Protein AF-A0AAJ1EUC0-F1 (afdb_monomer_lite)

Structure (mmCIF, N/CA/C/O backbone):
data_AF-A0AAJ1EUC0-F1
#
_entry.id   AF-A0AAJ1EUC0-F1
#
loop_
_atom_site.group_PDB
_atom_site.id
_atom_site.type_symbol
_atom_site.label_atom_id
_atom_site.label_alt_id
_atom_site.label_comp_id
_atom_site.label_asym_id
_atom_site.label_entity_id
_atom_site.label_seq_id
_atom_site.pdbx_PDB_ins_code
_atom_site.Cartn_x
_atom_site.Cartn_y
_atom_site.Cartn_z
_atom_site.occupancy
_atom_site.B_iso_or_equiv
_atom_site.auth_seq_id
_atom_site.auth_comp_id
_atom_site.auth_asym_id
_atom_site.auth_atom_id
_atom_site.pdbx_PDB_model_num
ATOM 1 N N . SER A 1 1 ? 3.513 -2.881 14.665 1.00 80.31 1 SER A N 1
ATOM 2 C CA . SER A 1 1 ? 3.361 -3.088 13.202 1.00 80.31 1 SER A CA 1
ATOM 3 C C . SER A 1 1 ? 2.096 -2.370 12.726 1.00 80.31 1 SER A C 1
ATOM 5 O O . SER A 1 1 ? 1.341 -1.919 13.578 1.00 80.31 1 SER A O 1
ATOM 7 N N . ILE A 1 2 ? 1.835 -2.238 11.415 1.00 83.12 2 ILE A N 1
ATOM 8 C CA . ILE A 1 2 ? 0.559 -1.645 10.947 1.00 83.12 2 ILE A CA 1
ATOM 9 C C . ILE A 1 2 ? -0.656 -2.438 11.465 1.00 83.12 2 ILE A C 1
ATOM 11 O O . ILE A 1 2 ? -1.647 -1.839 11.867 1.00 83.12 2 ILE A O 1
ATOM 15 N N . TYR A 1 3 ? -0.508 -3.763 11.584 1.00 86.38 3 TYR A N 1
ATOM 16 C CA . TYR A 1 3 ? -1.500 -4.671 12.163 1.00 86.38 3 TYR A CA 1
ATOM 17 C C . TYR A 1 3 ? -1.841 -4.320 13.616 1.00 86.38 3 TYR A C 1
ATOM 19 O O . TYR A 1 3 ? -3.007 -4.205 13.965 1.00 86.38 3 TYR A O 1
ATOM 27 N N . GLU A 1 4 ? -0.831 -4.089 14.458 1.00 89.50 4 GLU A N 1
ATOM 28 C CA . GLU A 1 4 ? -1.051 -3.691 15.858 1.00 89.50 4 GLU A CA 1
ATOM 29 C C . GLU A 1 4 ? -1.741 -2.327 15.965 1.00 89.50 4 GLU A C 1
ATOM 31 O O . GLU A 1 4 ? -2.558 -2.118 16.855 1.00 89.50 4 GLU A O 1
ATOM 36 N N . CYS A 1 5 ? -1.435 -1.385 15.067 1.00 89.75 5 CYS A N 1
ATOM 37 C CA . CYS A 1 5 ? -2.112 -0.088 15.059 1.00 89.75 5 CYS A CA 1
ATOM 38 C C . CYS A 1 5 ? -3.596 -0.232 14.705 1.00 89.75 5 CYS A C 1
ATOM 40 O O . CYS A 1 5 ? -4.432 0.363 15.382 1.00 89.75 5 CYS A O 1
ATOM 42 N N . MET A 1 6 ? -3.911 -1.038 13.687 1.00 90.38 6 MET A N 1
ATOM 43 C CA . MET A 1 6 ? -5.291 -1.366 13.319 1.00 90.38 6 MET A CA 1
ATOM 44 C C . MET A 1 6 ? -6.023 -2.039 14.483 1.00 90.38 6 MET A C 1
ATOM 46 O O . MET A 1 6 ? -7.100 -1.591 14.859 1.00 90.38 6 MET A O 1
ATOM 50 N N . ASP A 1 7 ? -5.396 -3.033 15.115 1.00 91.69 7 ASP A N 1
ATOM 51 C CA . ASP A 1 7 ? -5.966 -3.770 16.245 1.00 91.69 7 ASP A CA 1
ATOM 52 C C . ASP A 1 7 ? -6.275 -2.867 17.451 1.00 91.69 7 ASP A C 1
ATOM 54 O O . ASP A 1 7 ? -7.352 -2.945 18.045 1.00 91.69 7 ASP A O 1
ATOM 58 N N . ILE A 1 8 ? -5.364 -1.945 17.782 1.00 93.31 8 ILE A N 1
ATOM 59 C CA . ILE A 1 8 ? -5.576 -0.967 18.856 1.00 93.31 8 ILE A CA 1
ATOM 60 C C . ILE A 1 8 ? -6.733 -0.024 18.519 1.00 93.31 8 ILE A C 1
ATOM 62 O O . ILE A 1 8 ? -7.540 0.276 19.399 1.00 93.31 8 ILE A O 1
ATOM 66 N N . ILE A 1 9 ? -6.817 0.471 17.282 1.00 92.12 9 ILE A N 1
ATOM 67 C CA . ILE A 1 9 ? -7.903 1.370 16.872 1.00 92.12 9 ILE A CA 1
ATOM 68 C C . ILE A 1 9 ? -9.245 0.636 16.947 1.00 92.12 9 ILE A C 1
ATOM 70 O O . ILE A 1 9 ? -10.183 1.170 17.537 1.00 92.12 9 ILE A O 1
ATOM 74 N N . GLU A 1 10 ? -9.306 -0.602 16.452 1.00 89.62 10 GLU A N 1
ATOM 75 C CA . GLU A 1 10 ? -10.521 -1.420 16.449 1.00 89.62 10 GLU A CA 1
ATOM 76 C C . GLU A 1 10 ? -11.044 -1.690 17.864 1.00 89.62 10 GLU A C 1
ATOM 78 O O . GLU A 1 10 ? -12.226 -1.499 18.145 1.00 89.62 10 GLU A O 1
ATOM 83 N N . HIS A 1 11 ? -10.163 -2.106 18.778 1.00 93.75 11 HIS A N 1
ATOM 84 C CA . HIS A 1 11 ? -10.589 -2.613 20.084 1.00 93.75 11 HIS A CA 1
ATOM 85 C C . HIS A 1 11 ? -10.568 -1.565 21.195 1.00 93.75 11 HIS A C 1
ATOM 87 O O . HIS A 1 11 ? -11.366 -1.640 22.131 1.00 93.75 11 HIS A O 1
ATOM 93 N N . LYS A 1 12 ? -9.648 -0.597 21.137 1.00 95.31 12 LYS A N 1
ATOM 94 C CA . LYS A 1 12 ? -9.468 0.395 22.207 1.00 95.31 12 LYS A CA 1
ATOM 95 C C . LYS A 1 12 ? -10.145 1.726 21.901 1.00 95.31 12 LYS A C 1
ATOM 97 O O . LYS A 1 12 ? -10.481 2.451 22.837 1.00 95.31 12 LYS A O 1
ATOM 102 N N . TYR A 1 13 ? -10.354 2.044 20.624 1.00 93.31 13 TYR A N 1
ATOM 103 C CA . TYR A 1 13 ? -10.935 3.315 20.192 1.00 93.31 13 TYR A CA 1
ATOM 104 C C . TYR A 1 13 ? -12.061 3.149 19.151 1.00 93.31 13 TYR A C 1
ATOM 106 O O . TYR A 1 13 ? -12.073 3.892 18.167 1.00 93.31 13 TYR A O 1
ATOM 114 N N . PRO A 1 14 ? -13.042 2.244 19.362 1.00 92.00 14 PRO A N 1
ATOM 115 C CA . PRO A 1 14 ? -14.073 1.950 18.361 1.00 92.00 14 PRO A CA 1
ATOM 116 C C . PRO A 1 14 ? -14.914 3.182 17.990 1.00 92.00 14 PRO A C 1
ATOM 118 O O . PRO A 1 14 ? -15.191 3.410 16.816 1.00 92.00 14 PRO A O 1
ATOM 121 N N . GLU A 1 15 ? -15.241 4.031 18.970 1.00 95.25 15 GLU A N 1
ATOM 122 C CA . GLU A 1 15 ? -16.004 5.278 18.774 1.00 95.25 15 GLU A CA 1
ATOM 123 C C . GLU A 1 15 ? -15.271 6.306 17.899 1.00 95.25 15 GLU A C 1
ATOM 125 O O . GLU A 1 15 ? -15.891 7.159 17.270 1.00 95.25 15 GLU A O 1
ATOM 130 N N . SER A 1 16 ? -13.940 6.228 17.849 1.00 93.44 16 SER A N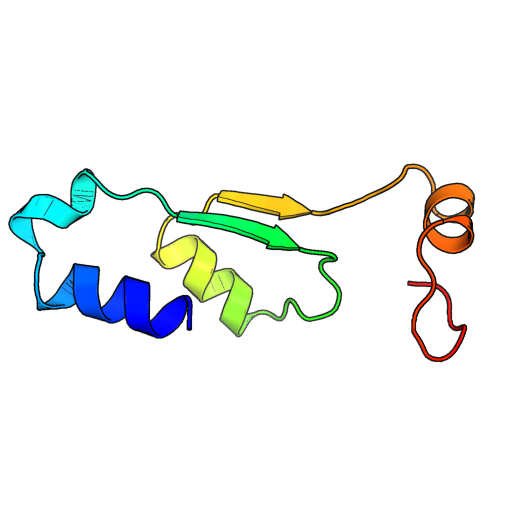 1
ATOM 131 C CA . SER A 1 16 ? -13.101 7.147 17.079 1.00 93.44 16 SER A CA 1
ATOM 132 C C . SER A 1 16 ? -12.583 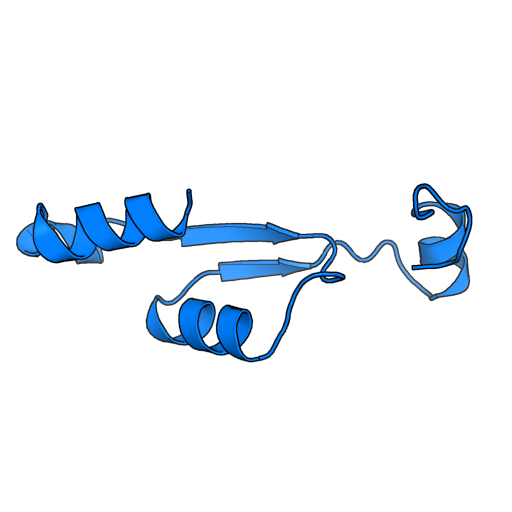6.524 15.786 1.00 93.44 16 SER A C 1
ATOM 134 O O . SER A 1 16 ? -11.853 7.195 15.063 1.00 93.44 16 SER A O 1
ATOM 136 N N . LYS A 1 17 ? -12.935 5.268 15.474 1.00 89.88 17 LYS A N 1
ATOM 137 C CA . LYS A 1 17 ? -12.402 4.519 14.325 1.00 89.88 17 LYS A CA 1
ATOM 138 C C . LYS A 1 17 ? -12.526 5.293 13.013 1.00 89.88 17 LYS A C 1
ATOM 140 O O . LYS A 1 17 ? -11.579 5.332 12.238 1.00 89.88 17 LYS A O 1
ATOM 145 N N . SER A 1 18 ? -13.656 5.965 12.793 1.00 90.56 18 SER A N 1
ATOM 146 C CA . SER A 1 18 ? -13.917 6.742 11.573 1.00 90.56 18 SER A CA 1
ATOM 147 C C . SER A 1 18 ? -13.043 7.991 11.412 1.00 90.56 18 SER A C 1
ATOM 149 O O . SER A 1 18 ? -13.129 8.649 10.383 1.00 90.56 18 SER A O 1
ATOM 151 N N . LEU A 1 19 ? -12.258 8.364 12.426 1.00 93.44 19 LEU A N 1
ATOM 152 C CA . LEU A 1 19 ? -11.314 9.484 12.368 1.00 93.44 19 LEU A CA 1
ATOM 153 C C . LEU A 1 19 ? -9.924 9.059 11.876 1.00 93.44 19 LEU A C 1
ATOM 155 O O . LEU A 1 19 ? -9.050 9.914 11.736 1.00 93.44 19 LEU A O 1
ATOM 159 N N . PHE A 1 20 ? -9.699 7.761 11.668 1.00 91.06 20 PHE A N 1
ATOM 160 C CA . PHE A 1 20 ? -8.415 7.221 11.245 1.00 91.06 20 PHE A CA 1
ATOM 161 C C . PHE A 1 20 ? -8.484 6.734 9.802 1.00 91.06 20 PHE A C 1
ATOM 163 O O . PHE A 1 20 ? -9.380 5.983 9.425 1.00 91.06 20 PHE A O 1
ATOM 170 N N . GLU A 1 21 ? -7.477 7.121 9.026 1.00 92.38 21 GLU A N 1
ATOM 171 C CA . GLU A 1 21 ? -7.237 6.646 7.668 1.00 92.38 21 GLU A CA 1
ATOM 172 C C . GLU A 1 21 ? -5.846 6.009 7.619 1.00 92.38 21 GLU A C 1
ATOM 174 O O . GLU A 1 21 ? -4.887 6.508 8.222 1.00 92.38 21 GLU A O 1
ATOM 179 N N . PHE A 1 22 ? -5.730 4.877 6.928 1.00 93.25 22 PHE A N 1
ATOM 180 C CA . PHE A 1 22 ? -4.468 4.162 6.792 1.00 93.25 22 PHE A CA 1
ATOM 181 C C . PHE A 1 22 ? -3.922 4.357 5.386 1.00 93.25 22 PHE A C 1
ATOM 183 O O . PHE A 1 22 ? -4.560 3.969 4.414 1.00 93.25 22 PHE A O 1
ATOM 190 N N . HIS A 1 23 ? -2.699 4.873 5.290 1.00 94.69 23 HIS A N 1
ATOM 191 C CA . HIS A 1 23 ? -1.984 4.991 4.025 1.00 94.69 23 HIS A CA 1
ATOM 192 C C . HIS A 1 23 ? -0.689 4.193 4.085 1.00 94.69 23 HIS A C 1
ATOM 194 O O . HIS A 1 23 ? 0.071 4.286 5.054 1.00 94.69 23 HIS A O 1
ATOM 200 N N . ILE A 1 24 ? -0.405 3.437 3.027 1.00 94.12 24 ILE A N 1
ATOM 201 C CA . ILE A 1 24 ? 0.859 2.723 2.880 1.00 94.12 24 ILE A CA 1
ATOM 202 C C . ILE A 1 24 ? 1.447 2.948 1.492 1.00 94.12 24 ILE A C 1
ATOM 204 O O . ILE A 1 24 ? 0.763 2.837 0.479 1.00 94.12 24 ILE A O 1
ATOM 208 N N . THR A 1 25 ? 2.752 3.208 1.443 1.00 95.12 25 THR A N 1
ATOM 209 C CA . THR A 1 25 ? 3.519 3.226 0.195 1.00 95.12 25 THR A CA 1
ATOM 210 C C . THR A 1 25 ? 4.471 2.041 0.187 1.00 95.12 25 THR A C 1
ATOM 212 O O . THR A 1 25 ? 5.262 1.871 1.113 1.00 95.12 25 THR A O 1
ATOM 215 N N . THR A 1 26 ? 4.409 1.209 -0.851 1.00 93.69 26 THR A N 1
ATOM 216 C CA . THR A 1 26 ? 5.191 -0.032 -0.944 1.00 93.69 26 THR A CA 1
ATOM 217 C C . THR A 1 26 ? 5.785 -0.232 -2.337 1.00 93.69 26 THR A C 1
ATOM 219 O O . THR A 1 26 ? 5.326 0.339 -3.326 1.00 93.69 26 THR A O 1
ATOM 222 N N . ASN A 1 27 ? 6.835 -1.049 -2.423 1.00 91.69 27 ASN A N 1
ATOM 223 C CA . ASN A 1 27 ? 7.381 -1.524 -3.697 1.00 91.69 27 ASN A CA 1
ATOM 224 C C . ASN A 1 27 ? 6.570 -2.691 -4.291 1.00 91.69 27 ASN A C 1
ATOM 226 O O . ASN A 1 27 ? 6.874 -3.131 -5.390 1.00 91.69 27 ASN A O 1
ATOM 230 N N . GLY A 1 28 ? 5.575 -3.209 -3.566 1.00 91.44 28 GLY A N 1
ATOM 231 C CA . GLY A 1 28 ? 4.664 -4.249 -4.044 1.00 91.44 28 GLY A CA 1
ATOM 232 C C . GLY A 1 28 ? 5.213 -5.680 -4.018 1.00 91.44 28 GLY A C 1
ATOM 233 O O . GLY A 1 28 ? 4.424 -6.612 -4.091 1.00 91.44 28 GLY A O 1
ATOM 234 N N . ILE A 1 29 ? 6.525 -5.883 -3.850 1.00 90.25 29 ILE A N 1
ATOM 235 C CA . ILE A 1 29 ? 7.182 -7.201 -3.998 1.00 90.25 29 ILE A CA 1
ATOM 236 C C . ILE A 1 29 ? 6.675 -8.229 -2.979 1.00 90.25 29 ILE A C 1
ATOM 238 O O . ILE A 1 29 ? 6.588 -9.414 -3.281 1.00 90.25 29 ILE A O 1
ATOM 242 N N . LEU A 1 30 ? 6.368 -7.776 -1.761 1.00 91.06 30 LEU A N 1
ATOM 243 C CA . LEU A 1 30 ? 5.919 -8.633 -0.660 1.00 91.06 30 LEU A CA 1
ATOM 244 C C . LEU A 1 30 ? 4.396 -8.654 -0.500 1.00 91.06 30 LEU A C 1
ATOM 246 O O . LEU A 1 30 ? 3.912 -9.149 0.510 1.00 91.06 30 LEU A O 1
ATOM 250 N N . LEU A 1 31 ? 3.641 -8.080 -1.440 1.00 92.81 31 LEU A N 1
ATOM 251 C CA . LEU A 1 31 ? 2.188 -8.163 -1.385 1.00 92.81 31 LEU A CA 1
ATOM 252 C C . LEU A 1 31 ? 1.748 -9.553 -1.835 1.00 92.81 31 LEU A C 1
ATOM 254 O O . LEU A 1 31 ? 1.972 -9.951 -2.977 1.00 92.81 31 LEU A O 1
ATOM 258 N N . ASP A 1 32 ? 1.087 -10.265 -0.934 1.00 95.44 32 ASP A N 1
ATOM 259 C CA . ASP A 1 32 ? 0.366 -11.492 -1.233 1.00 95.44 32 ASP A CA 1
ATOM 260 C C . ASP A 1 32 ? -1.143 -11.288 -1.041 1.00 95.44 32 ASP A C 1
ATOM 262 O O . ASP A 1 32 ? -1.626 -10.195 -0.727 1.00 95.44 32 ASP A O 1
ATOM 266 N N . LYS A 1 33 ? -1.914 -12.352 -1.271 1.00 96.19 33 LYS A N 1
ATOM 267 C CA . LYS A 1 33 ? -3.372 -12.298 -1.178 1.00 96.19 33 LYS A CA 1
ATOM 268 C C . LYS A 1 33 ? -3.860 -11.993 0.241 1.00 96.19 33 LYS A C 1
ATOM 270 O O . LYS A 1 33 ? -4.863 -11.303 0.377 1.00 96.19 33 LYS A O 1
ATOM 275 N N . GLU A 1 34 ? -3.178 -12.492 1.269 1.00 94.94 34 GLU A N 1
ATOM 276 C CA . GLU A 1 34 ? -3.584 -12.291 2.665 1.00 94.94 34 GLU A CA 1
ATOM 277 C C . GLU A 1 34 ? -3.423 -10.821 3.058 1.00 94.94 34 GLU A C 1
ATOM 279 O O . GLU A 1 34 ? -4.348 -10.214 3.597 1.00 94.94 34 GLU A O 1
ATOM 284 N N . ILE A 1 35 ? -2.295 -10.211 2.684 1.00 93.25 35 ILE A N 1
ATOM 285 C CA . ILE A 1 35 ? -2.041 -8.784 2.903 1.00 93.25 35 ILE A CA 1
ATOM 286 C C . ILE A 1 35 ? -3.043 -7.925 2.120 1.00 93.25 35 ILE A C 1
ATOM 288 O O . ILE A 1 35 ? -3.562 -6.942 2.650 1.00 93.25 35 ILE A O 1
ATOM 292 N N . ILE A 1 36 ? -3.339 -8.292 0.868 1.00 94.56 36 ILE A N 1
ATOM 293 C CA . ILE A 1 36 ? -4.293 -7.555 0.028 1.00 94.56 36 ILE A CA 1
ATOM 294 C C . ILE A 1 36 ? -5.703 -7.582 0.623 1.00 94.56 36 ILE A C 1
ATOM 296 O O . ILE A 1 36 ? -6.352 -6.536 0.659 1.00 94.56 36 ILE A O 1
ATOM 300 N N . GLU A 1 37 ? -6.197 -8.740 1.072 1.00 95.88 37 GLU A N 1
ATOM 301 C CA . GLU A 1 37 ? -7.537 -8.799 1.668 1.00 95.88 37 GLU A CA 1
ATOM 302 C C . GLU A 1 37 ? -7.600 -8.009 2.974 1.00 95.88 37 GLU A C 1
ATOM 304 O O . GLU A 1 37 ? -8.533 -7.228 3.146 1.00 95.88 37 GLU A O 1
ATOM 309 N N . LEU A 1 38 ? -6.5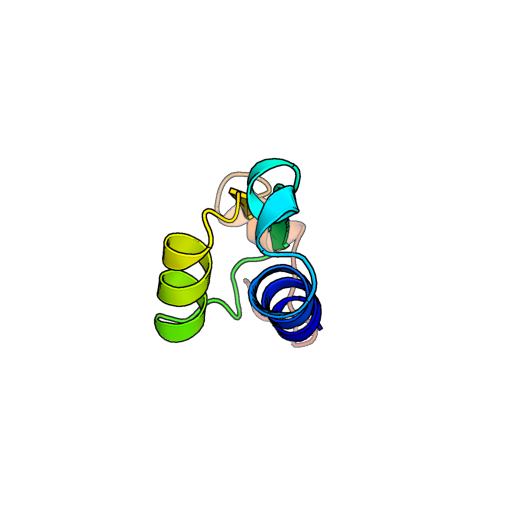68 -8.070 3.822 1.00 91.50 38 LEU A N 1
ATOM 310 C CA . LEU A 1 38 ? -6.531 -7.239 5.025 1.00 91.50 38 LEU A CA 1
ATOM 311 C C . LEU A 1 38 ? -6.589 -5.739 4.698 1.00 91.50 38 LEU A C 1
ATOM 313 O O . LEU A 1 38 ? -7.320 -4.984 5.345 1.00 91.50 38 LEU A O 1
ATOM 317 N N . PHE A 1 39 ? -5.811 -5.284 3.712 1.00 93.81 39 PHE A N 1
ATOM 318 C CA . PHE A 1 39 ? -5.820 -3.880 3.301 1.00 93.81 39 PHE A CA 1
ATOM 319 C C . PHE A 1 39 ? -7.195 -3.449 2.794 1.00 93.81 39 PHE A C 1
ATOM 321 O O . PHE A 1 39 ? -7.640 -2.347 3.110 1.00 93.81 39 PHE A O 1
ATOM 328 N N . LYS A 1 40 ? -7.899 -4.325 2.072 1.00 93.88 40 LYS A N 1
ATOM 329 C CA . LYS A 1 40 ? -9.265 -4.063 1.604 1.00 93.88 40 LYS A CA 1
ATOM 330 C C . LYS A 1 40 ? -10.263 -4.017 2.760 1.00 93.88 40 LYS A C 1
ATOM 332 O O . LYS A 1 40 ? -11.082 -3.108 2.796 1.00 93.88 40 LYS A O 1
ATOM 337 N N . GLU A 1 41 ? -10.174 -4.939 3.715 1.00 92.19 41 GLU A N 1
ATOM 338 C CA . GLU A 1 41 ? -11.042 -4.970 4.902 1.00 92.19 41 GLU A CA 1
ATOM 339 C C . GLU A 1 41 ? -10.895 -3.714 5.774 1.00 92.19 41 GLU A C 1
ATOM 341 O O . GLU A 1 41 ? -11.872 -3.243 6.355 1.00 92.19 41 GLU A O 1
ATOM 346 N N . ASN A 1 42 ? -9.689 -3.143 5.832 1.00 89.69 42 ASN A N 1
ATOM 347 C CA . ASN A 1 42 ? -9.374 -1.969 6.650 1.00 89.69 42 ASN A CA 1
ATOM 348 C C . ASN A 1 42 ? -9.384 -0.644 5.868 1.00 89.69 42 ASN A C 1
ATOM 350 O O . ASN A 1 42 ? -8.972 0.375 6.418 1.00 89.69 42 ASN A O 1
ATOM 354 N N . ASN A 1 43 ? -9.845 -0.642 4.610 1.00 92.88 43 ASN A N 1
ATOM 355 C CA . ASN A 1 43 ? -9.851 0.530 3.722 1.00 92.88 43 ASN A CA 1
ATOM 356 C C . ASN A 1 43 ? -8.493 1.257 3.679 1.00 92.88 43 ASN A C 1
ATOM 358 O O . ASN A 1 43 ? -8.417 2.476 3.811 1.00 92.88 43 ASN A O 1
ATOM 362 N N . VAL A 1 44 ? -7.409 0.494 3.539 1.00 94.88 44 VAL A N 1
ATOM 363 C CA . VAL A 1 44 ? -6.057 1.048 3.439 1.00 94.88 44 VAL A CA 1
ATOM 364 C C . VAL A 1 44 ? -5.841 1.607 2.040 1.00 94.88 44 VAL A C 1
ATOM 366 O O . VAL A 1 44 ? -5.943 0.882 1.049 1.00 94.88 44 VAL A O 1
ATOM 369 N N . ASP A 1 45 ? -5.442 2.868 1.963 1.00 96.25 45 ASP A N 1
ATOM 370 C CA . ASP A 1 45 ? -4.985 3.483 0.727 1.00 96.25 45 ASP A CA 1
ATOM 371 C C . ASP A 1 45 ? -3.557 3.033 0.411 1.00 96.25 45 ASP A C 1
ATOM 373 O O . ASP A 1 45 ? -2.592 3.350 1.117 1.00 96.25 45 ASP A O 1
ATOM 377 N N . VAL A 1 46 ? -3.414 2.284 -0.683 1.00 95.69 46 VAL A N 1
ATOM 378 C CA . VAL A 1 46 ? -2.142 1.683 -1.093 1.00 95.69 46 VAL A CA 1
ATOM 379 C C . VAL A 1 46 ? -1.551 2.433 -2.282 1.00 95.69 46 VAL A C 1
ATOM 381 O O . VAL A 1 46 ? -2.113 2.455 -3.374 1.00 95.69 46 VAL A O 1
ATOM 384 N N . SER A 1 47 ? -0.353 2.978 -2.094 1.00 96.94 47 SER A N 1
ATOM 385 C CA . SER A 1 47 ? 0.473 3.552 -3.156 1.00 96.94 47 SER A CA 1
ATOM 386 C C . SER A 1 47 ? 1.589 2.582 -3.556 1.00 96.94 47 SER A C 1
ATOM 388 O O . SER A 1 47 ? 2.437 2.218 -2.738 1.00 96.94 47 SER A O 1
ATOM 390 N N . ILE A 1 48 ? 1.626 2.171 -4.827 1.00 94.88 48 ILE A N 1
ATOM 391 C CA . ILE A 1 48 ? 2.691 1.310 -5.365 1.00 94.88 48 ILE A CA 1
ATOM 392 C C . ILE A 1 48 ? 3.747 2.167 -6.061 1.00 94.88 48 ILE A C 1
ATOM 394 O O . ILE A 1 48 ? 3.439 2.976 -6.933 1.00 94.88 48 ILE A O 1
ATOM 398 N N . SER A 1 49 ? 5.011 1.979 -5.686 1.00 93.94 49 SER A N 1
ATOM 399 C CA . SER A 1 49 ? 6.133 2.714 -6.276 1.00 93.94 49 SER A CA 1
ATOM 400 C C . SER A 1 49 ? 6.531 2.124 -7.632 1.00 93.94 49 SER A C 1
ATOM 402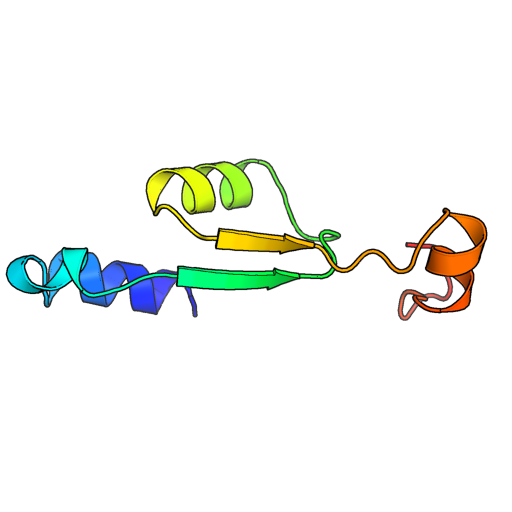 O O . SER A 1 49 ? 7.227 1.110 -7.666 1.00 93.94 49 SER A O 1
ATOM 404 N N . ILE A 1 50 ? 6.118 2.760 -8.734 1.00 92.44 50 ILE A N 1
ATOM 405 C CA . ILE A 1 50 ? 6.462 2.361 -10.108 1.00 92.44 50 ILE A CA 1
ATOM 406 C C . ILE A 1 50 ? 7.131 3.526 -10.846 1.00 92.44 50 ILE A C 1
ATOM 408 O O . ILE A 1 50 ? 6.499 4.548 -11.091 1.00 92.44 50 ILE A O 1
ATOM 412 N N . ASP A 1 51 ? 8.391 3.346 -11.254 1.00 91.12 51 ASP A N 1
ATOM 413 C CA . ASP A 1 51 ? 9.211 4.423 -11.841 1.00 91.12 51 ASP A CA 1
ATOM 414 C C . ASP A 1 51 ? 9.066 4.567 -13.377 1.00 91.12 51 ASP A C 1
ATOM 416 O O . ASP A 1 51 ? 9.879 5.229 -14.022 1.00 91.12 51 ASP A O 1
ATOM 420 N N . GLY A 1 52 ? 8.051 3.949 -13.988 1.00 89.19 52 GLY A N 1
ATOM 421 C CA . GLY A 1 52 ? 7.785 4.017 -15.430 1.00 89.19 52 GLY A CA 1
ATOM 422 C C . GLY A 1 52 ? 7.692 2.645 -16.094 1.00 89.19 52 GLY A C 1
ATOM 423 O O . GLY A 1 52 ? 7.200 1.689 -15.497 1.00 89.19 52 GLY A O 1
ATOM 424 N N . ASP A 1 53 ? 8.141 2.551 -17.351 1.00 90.81 53 ASP A N 1
ATOM 425 C CA . ASP A 1 53 ? 8.192 1.269 -18.060 1.00 90.81 53 ASP A CA 1
ATOM 426 C C . ASP A 1 53 ? 9.141 0.276 -17.368 1.00 90.81 53 ASP A C 1
ATOM 428 O O . ASP A 1 53 ? 9.992 0.656 -16.564 1.00 90.81 53 ASP A O 1
ATOM 432 N N . LYS A 1 54 ? 9.023 -1.014 -17.700 1.00 88.19 54 LYS A N 1
ATOM 433 C CA . LYS A 1 54 ? 9.848 -2.073 -17.096 1.00 88.19 54 LYS A CA 1
ATOM 434 C C . LYS A 1 54 ? 11.346 -1.756 -17.154 1.00 88.19 54 LYS A C 1
ATOM 436 O O . LYS A 1 54 ? 12.065 -1.990 -16.194 1.00 88.19 54 LYS A O 1
ATOM 441 N N . ARG A 1 55 ? 11.830 -1.201 -18.268 1.00 88.50 55 ARG A N 1
ATOM 442 C CA . ARG A 1 55 ? 13.251 -0.865 -18.422 1.00 88.50 55 ARG A CA 1
ATOM 443 C C . ARG A 1 55 ? 13.676 0.222 -17.432 1.00 88.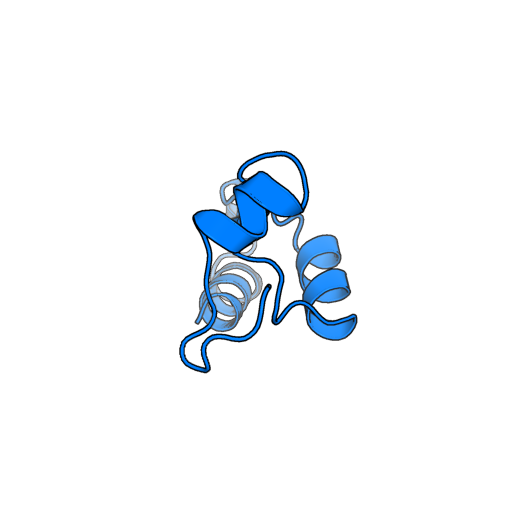50 55 ARG A C 1
ATOM 445 O O . ARG A 1 55 ? 14.712 0.084 -16.793 1.00 88.50 55 ARG A O 1
ATOM 452 N N . THR A 1 56 ? 12.895 1.292 -17.326 1.00 89.44 56 THR A N 1
ATOM 453 C CA . THR A 1 56 ? 13.157 2.432 -16.439 1.00 89.44 56 THR A CA 1
ATOM 454 C C . THR A 1 56 ? 13.013 2.022 -14.977 1.00 89.44 56 THR A C 1
ATOM 456 O O . THR A 1 56 ? 13.862 2.365 -14.156 1.00 89.44 56 THR A O 1
ATOM 459 N N . HIS A 1 57 ? 12.000 1.211 -14.670 1.00 90.69 57 HIS A N 1
ATOM 460 C CA . HIS A 1 57 ? 11.784 0.637 -13.350 1.00 90.69 57 HIS A CA 1
ATOM 461 C C . HIS A 1 57 ? 12.970 -0.231 -12.912 1.00 90.69 57 HIS A C 1
ATOM 463 O O . HIS A 1 57 ? 13.575 0.062 -11.886 1.00 90.69 57 HIS 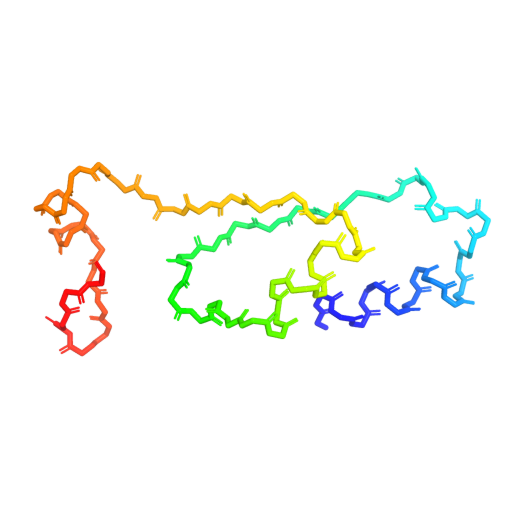A O 1
ATOM 469 N N . ASN A 1 58 ? 13.381 -1.211 -13.723 1.00 86.38 58 ASN A N 1
ATOM 470 C CA . ASN A 1 58 ? 14.485 -2.127 -13.401 1.00 86.38 58 ASN A CA 1
ATOM 471 C C . ASN A 1 58 ? 15.845 -1.413 -13.316 1.00 86.38 58 ASN A C 1
ATOM 473 O O . ASN A 1 58 ? 16.743 -1.835 -12.584 1.00 86.38 58 ASN A O 1
ATOM 477 N N . LEU A 1 59 ? 16.024 -0.323 -14.074 1.00 86.56 59 LEU A N 1
ATOM 478 C CA . LEU A 1 59 ? 17.238 0.490 -14.014 1.00 86.56 59 LEU A CA 1
ATOM 479 C C . LEU A 1 59 ? 17.373 1.196 -12.658 1.00 86.56 59 LEU A C 1
ATOM 481 O O . LEU A 1 59 ? 18.461 1.186 -12.075 1.00 86.56 59 LEU A O 1
ATOM 485 N N . ASN A 1 60 ? 16.280 1.794 -12.176 1.00 84.75 60 ASN A N 1
ATOM 486 C CA . ASN A 1 60 ? 16.259 2.643 -10.982 1.00 84.75 60 ASN A CA 1
ATOM 487 C C . ASN A 1 60 ? 16.006 1.858 -9.689 1.00 84.75 60 ASN A C 1
ATOM 489 O O . ASN A 1 60 ? 16.516 2.223 -8.628 1.00 84.75 60 ASN A O 1
ATOM 493 N N . ARG A 1 61 ? 15.252 0.761 -9.767 1.00 80.19 61 ARG A N 1
ATOM 494 C CA . ARG A 1 61 ? 14.903 -0.103 -8.640 1.00 80.19 61 ARG A CA 1
ATOM 495 C C . ARG A 1 61 ? 15.528 -1.467 -8.887 1.00 80.19 61 ARG A C 1
ATOM 497 O O . ARG A 1 61 ? 15.083 -2.219 -9.741 1.00 80.19 61 ARG A O 1
ATOM 504 N N . LYS A 1 62 ? 16.587 -1.783 -8.142 1.00 78.00 62 LYS A N 1
ATOM 505 C CA . LYS A 1 62 ? 17.238 -3.100 -8.158 1.00 78.00 62 LYS A CA 1
ATOM 506 C C . LYS A 1 62 ? 17.002 -3.791 -6.827 1.00 78.00 62 LYS A C 1
ATOM 508 O O . LYS A 1 62 ? 17.103 -3.154 -5.776 1.00 78.00 62 LYS A O 1
ATOM 513 N N . SER A 1 63 ? 16.734 -5.096 -6.845 1.00 76.94 63 SER A N 1
ATOM 514 C CA . SER A 1 63 ? 16.772 -5.870 -5.603 1.00 76.94 63 SER A CA 1
ATOM 515 C C . SER A 1 63 ? 18.203 -5.923 -5.053 1.00 76.94 63 SER A C 1
ATOM 517 O O . SER A 1 63 ? 19.180 -5.772 -5.792 1.00 76.94 63 SER A O 1
ATOM 519 N N . LYS A 1 64 ? 18.352 -6.210 -3.753 1.00 76.44 64 LYS A N 1
ATOM 520 C CA . LYS A 1 64 ? 19.673 -6.436 -3.129 1.00 76.44 64 LYS A CA 1
ATOM 521 C C . LYS A 1 64 ? 20.489 -7.530 -3.829 1.00 76.44 64 LYS A C 1
ATOM 523 O O . LYS A 1 64 ? 21.712 -7.499 -3.771 1.00 76.44 64 LYS A O 1
ATOM 528 N N . ASN A 1 65 ? 19.815 -8.458 -4.505 1.00 75.12 65 ASN A N 1
ATOM 529 C CA . ASN A 1 65 ? 20.439 -9.575 -5.206 1.00 75.12 65 ASN A CA 1
ATOM 530 C C . ASN A 1 65 ? 20.752 -9.245 -6.677 1.00 75.12 65 ASN A C 1
ATOM 532 O O . ASN A 1 65 ? 21.149 -10.130 -7.429 1.00 75.12 65 ASN A O 1
ATOM 536 N N . GLY A 1 66 ? 20.546 -7.996 -7.113 1.00 64.00 66 GLY A N 1
ATOM 537 C CA . GLY A 1 66 ? 20.801 -7.554 -8.486 1.00 64.00 66 GLY A CA 1
ATOM 538 C C . GLY A 1 66 ? 19.821 -8.103 -9.525 1.00 64.00 66 GLY A C 1
ATOM 539 O O . GLY A 1 66 ? 19.999 -7.838 -10.708 1.00 64.00 66 GLY A O 1
ATOM 540 N N . GLN A 1 67 ? 18.799 -8.848 -9.096 1.00 62.38 67 GLN A N 1
ATOM 541 C CA . GLN A 1 67 ? 17.688 -9.242 -9.953 1.00 62.38 67 GLN A CA 1
ATOM 542 C C . GLN A 1 67 ? 16.724 -8.067 -10.106 1.00 62.38 67 GLN A C 1
ATOM 544 O O . GLN A 1 67 ? 16.430 -7.371 -9.124 1.00 62.38 67 GLN A O 1
ATOM 549 N N . ASP A 1 68 ? 16.278 -7.873 -11.343 1.00 63.47 68 ASP A N 1
ATOM 550 C CA . ASP A 1 68 ? 15.207 -6.961 -11.730 1.00 63.47 68 ASP A CA 1
ATOM 551 C C . ASP A 1 68 ? 13.965 -7.190 -10.852 1.00 63.47 68 ASP A C 1
ATOM 553 O O . ASP A 1 68 ? 13.621 -8.339 -10.562 1.00 63.47 68 ASP A O 1
ATOM 557 N N . VAL A 1 69 ? 13.320 -6.102 -10.424 1.00 59.66 69 VAL A N 1
ATOM 558 C CA . VAL A 1 69 ? 12.071 -6.105 -9.640 1.00 59.66 69 VAL A CA 1
ATOM 559 C C . VAL A 1 69 ? 10.898 -5.640 -10.481 1.00 59.66 69 VAL A C 1
ATOM 561 O O . VAL A 1 69 ? 11.116 -4.769 -11.347 1.00 59.66 69 VAL A O 1
#

Organism: Mediterraneibacter gnavus (NCBI:txid33038)

Radius of gyration: 15.81 Å; chains: 1; bounding box: 37×22×41 Å

pLDDT: mean 89.07, std 8.22, range [59.66, 96.94]

Foldseek 3Di:
DVVVVLVCCVPVPVVCLVVDAAEDEDCCPPDDPVNVVVCVVSVYHYHHDAQDDQVRRQVVDADPVRDGD

Secondary structure (DSSP, 8-state):
-HHHHHHHHHHH-GGGGGG---EEEE-STT--HHHHHHHHHTT-EEEE---SSHHHHHHH-B-TTS-B-

InterPro domains:
  IPR013785 Aldolase-type TIM barrel [G3DSA:3.20.20.70] (1-69)
  IPR023867 Anaerobic sulphatase maturase, radical SAM [PTHR43273] (2-67)
  IPR058240 Radical SAM superfamily [SSF102114] (17-63)

Sequence (69 aa):
SIYECMDIIEHKYPESKSLFEFHITTNGILLDKEIIELFKENNVDVSISIDGDKRTHNLNRKSKNGQDV